Protein AF-A0ABD6T2N8-F1 (afdb_monomer_lite)

pLDDT: mean 78.12, std 12.45, range [38.28, 92.25]

Organism: NCBI:txid64104

Sequence (111 aa):
MLSTYEINMTTNEVKEYLDISHFTFNNLMKQGQLNPINKDTWRLDGSFLFNREEVEKLKGELEVEGITLYQASKEYHISIYQLEKWIEEGELACTIQEHRNRKTKFVKEDD

Foldseek 3Di:
DPDPVVFKDFPVRLCVVLVHDPVVSVVCPVVVLWDFPCPPPCVVVVTGIGTPVSSVVVSVVDLVQAAFLVVCCVPVVNDSVVQVVCVVVVVWDWDFDQDPNDTTIHTHDDD

Radius of gyration: 16.99 Å; chains: 1; bounding box: 41×24×52 Å

Secondary structure (DSSP, 8-state):
---GGGSEEEHHHHHHHTT--HHHHHHHHHHTSS--TTTTTHHHHTS-EEEHHHHHHHHHHHHHH-EEHHHHHHHS---HHHHHHHHHHTSS-EEEEEETTEEEEEEPPP-

Structure (mmCIF, N/CA/C/O backbone):
data_AF-A0ABD6T2N8-F1
#
_entry.id   AF-A0ABD6T2N8-F1
#
loop_
_atom_site.group_PDB
_atom_site.id
_atom_site.type_symbol
_atom_site.label_atom_id
_atom_site.label_alt_id
_atom_site.label_comp_id
_atom_site.label_asym_id
_atom_site.label_entity_id
_atom_site.label_seq_id
_atom_site.pdbx_PDB_ins_code
_atom_site.Cartn_x
_atom_site.Cartn_y
_atom_site.Cartn_z
_atom_site.occupancy
_atom_site.B_iso_or_equiv
_atom_site.auth_seq_id
_atom_site.auth_comp_id
_atom_site.auth_asym_id
_atom_site.auth_atom_id
_atom_site.pdbx_PDB_model_num
ATOM 1 N N . MET A 1 1 ? -6.465 3.127 -33.631 1.00 38.28 1 MET A N 1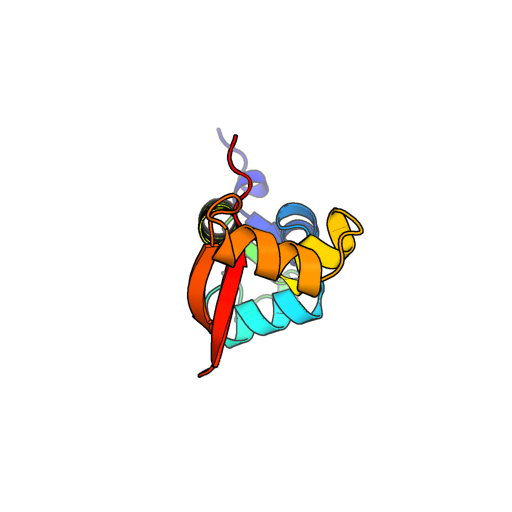
ATOM 2 C CA . MET A 1 1 ? -5.083 2.829 -33.209 1.00 38.28 1 MET A CA 1
ATOM 3 C C . MET A 1 1 ? -4.960 3.367 -31.800 1.00 38.28 1 MET A C 1
ATOM 5 O O . MET A 1 1 ? -5.052 4.576 -31.658 1.00 38.28 1 MET A O 1
ATOM 9 N N . LEU A 1 2 ? -4.898 2.508 -30.782 1.00 42.62 2 LEU A N 1
ATOM 10 C CA . LEU A 1 2 ? -4.628 2.967 -29.417 1.00 42.62 2 LEU A CA 1
ATOM 11 C C . LEU A 1 2 ? -3.124 3.200 -29.316 1.00 42.62 2 LEU A C 1
ATOM 13 O O . LEU A 1 2 ? -2.335 2.347 -29.729 1.00 42.62 2 LEU A O 1
ATOM 17 N N . SER A 1 3 ? -2.753 4.409 -28.913 1.00 43.81 3 SER A N 1
ATOM 18 C CA . SER A 1 3 ? -1.376 4.877 -28.943 1.00 43.81 3 SER A CA 1
ATOM 19 C C . SER A 1 3 ? -0.583 4.116 -27.885 1.00 43.81 3 SER A C 1
ATOM 21 O O . SER A 1 3 ? -1.036 3.964 -26.756 1.00 43.81 3 SER A O 1
ATOM 23 N N . THR A 1 4 ? 0.614 3.638 -28.210 1.00 49.91 4 THR A N 1
ATOM 24 C CA . THR A 1 4 ? 1.470 2.845 -27.305 1.00 49.91 4 THR A CA 1
ATOM 25 C C . THR A 1 4 ? 1.834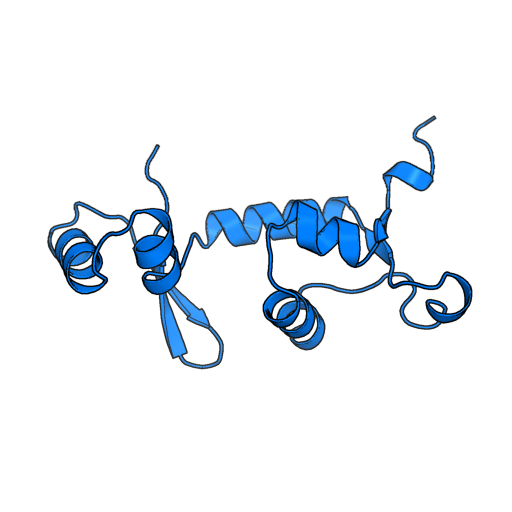 3.582 -26.002 1.00 49.91 4 THR A C 1
ATOM 27 O O . THR A 1 4 ? 2.289 2.962 -25.043 1.00 49.91 4 THR A O 1
ATOM 30 N N . TYR A 1 5 ? 1.594 4.898 -25.959 1.00 51.28 5 TYR A N 1
ATOM 31 C CA . TYR A 1 5 ? 1.715 5.776 -24.792 1.00 51.28 5 TYR A CA 1
ATOM 32 C C . TYR A 1 5 ? 0.533 5.700 -23.807 1.00 51.28 5 TYR A C 1
ATOM 34 O O . TYR A 1 5 ? 0.654 6.189 -22.693 1.00 51.28 5 TYR A O 1
ATOM 42 N N . GLU A 1 6 ? -0.593 5.082 -24.170 1.00 57.09 6 GLU A N 1
ATOM 43 C CA . GLU A 1 6 ? -1.766 4.937 -23.288 1.00 57.09 6 GLU A CA 1
ATOM 44 C C . GLU A 1 6 ? -1.741 3.649 -22.450 1.00 57.09 6 GLU A C 1
ATOM 46 O O . GLU A 1 6 ? -2.603 3.458 -21.593 1.00 57.09 6 GLU A O 1
ATOM 51 N N . ILE A 1 7 ? -0.761 2.775 -22.692 1.00 76.06 7 ILE A N 1
ATOM 52 C CA . ILE A 1 7 ? -0.708 1.412 -22.143 1.00 76.06 7 ILE A CA 1
ATOM 53 C C . ILE A 1 7 ? 0.114 1.353 -20.849 1.00 76.06 7 ILE A C 1
ATOM 55 O O . ILE A 1 7 ? -0.091 0.461 -20.028 1.00 76.06 7 ILE A O 1
ATOM 59 N N . ASN A 1 8 ? 1.034 2.299 -20.641 1.00 86.69 8 ASN A N 1
ATOM 60 C CA . ASN A 1 8 ? 1.979 2.253 -19.531 1.00 86.69 8 ASN A CA 1
ATOM 61 C C . ASN A 1 8 ? 1.939 3.531 -18.693 1.00 86.69 8 ASN A C 1
ATOM 63 O O . ASN A 1 8 ? 1.836 4.625 -19.234 1.00 86.69 8 ASN A O 1
ATOM 67 N N . MET A 1 9 ? 2.078 3.376 -17.380 1.00 90.12 9 MET A N 1
ATOM 68 C CA . MET A 1 9 ? 2.202 4.455 -16.407 1.00 90.12 9 MET A CA 1
ATOM 69 C C . MET A 1 9 ? 3.616 4.488 -15.837 1.00 90.12 9 MET A C 1
ATOM 71 O O . MET A 1 9 ? 4.207 3.451 -15.526 1.00 90.12 9 MET A O 1
ATOM 75 N N . THR A 1 10 ? 4.161 5.681 -15.645 1.00 92.25 10 THR A N 1
ATOM 76 C CA . THR A 1 10 ? 5.398 5.875 -14.888 1.00 92.25 10 THR A CA 1
ATOM 77 C C . THR A 1 10 ? 5.162 5.740 -13.384 1.00 92.25 10 THR A C 1
ATOM 79 O O . THR A 1 10 ? 4.041 5.818 -12.889 1.00 92.25 10 THR A O 1
ATOM 82 N N . THR A 1 11 ? 6.243 5.616 -12.611 1.00 90.06 11 THR A N 1
ATOM 83 C CA . THR A 1 11 ? 6.181 5.601 -11.134 1.00 90.06 11 THR A CA 1
ATOM 84 C C . THR A 1 11 ? 5.371 6.762 -10.540 1.00 90.06 11 THR A C 1
ATOM 86 O O . THR A 1 11 ? 4.696 6.577 -9.530 1.00 90.06 11 THR A O 1
ATOM 89 N N . ASN A 1 12 ? 5.459 7.966 -11.114 1.00 90.25 12 ASN A N 1
ATOM 90 C CA . ASN A 1 12 ? 4.707 9.118 -10.611 1.00 90.25 12 ASN A CA 1
ATOM 91 C C . ASN A 1 12 ? 3.219 8.984 -10.923 1.00 90.25 12 ASN A C 1
ATOM 93 O O . ASN A 1 12 ? 2.419 9.060 -9.997 1.00 90.25 12 ASN A O 1
ATOM 97 N N . GLU A 1 13 ? 2.884 8.645 -12.166 1.00 91.44 13 GLU A N 1
ATOM 98 C CA . GLU A 1 13 ? 1.498 8.431 -12.586 1.00 91.44 13 GLU A CA 1
ATOM 99 C C . GLU A 1 13 ? 0.816 7.323 -11.784 1.00 91.44 13 GLU A C 1
ATOM 101 O O . GLU A 1 13 ? -0.319 7.501 -11.368 1.00 91.44 13 GLU A O 1
ATOM 106 N N . VAL A 1 14 ? 1.506 6.215 -11.485 1.00 91.06 14 VAL A N 1
ATOM 107 C CA . VAL A 1 14 ? 0.938 5.150 -10.641 1.00 91.06 14 VAL A CA 1
ATOM 108 C C . VAL A 1 14 ? 0.632 5.652 -9.230 1.00 91.06 14 VAL A C 1
ATOM 110 O O . VAL A 1 14 ? -0.434 5.358 -8.697 1.00 91.06 14 VAL A O 1
ATOM 113 N N . LYS A 1 15 ? 1.549 6.405 -8.609 1.00 89.38 15 LYS A N 1
ATOM 114 C CA . LYS A 1 15 ? 1.322 6.944 -7.257 1.00 89.38 15 LYS A CA 1
ATOM 115 C C . LYS A 1 15 ? 0.138 7.903 -7.226 1.00 89.38 15 LYS A C 1
ATOM 117 O O . LYS A 1 15 ? -0.645 7.835 -6.289 1.00 89.38 15 LYS A O 1
ATOM 122 N N . GLU A 1 16 ? 0.035 8.776 -8.224 1.00 89.00 16 GLU A N 1
ATOM 123 C CA . GLU A 1 16 ? -1.066 9.736 -8.342 1.00 89.00 16 GLU A CA 1
ATOM 124 C C . GLU A 1 16 ? -2.390 9.026 -8.645 1.00 89.00 16 GLU A C 1
ATOM 126 O O . GLU A 1 16 ? -3.402 9.318 -8.022 1.00 89.00 16 GLU A O 1
ATOM 131 N N . TYR A 1 17 ? -2.389 8.040 -9.543 1.00 89.25 17 TYR A N 1
ATOM 132 C CA . TYR A 1 17 ? -3.596 7.316 -9.939 1.00 89.25 17 TYR A CA 1
ATOM 133 C C . TYR A 1 17 ? -4.194 6.464 -8.808 1.00 89.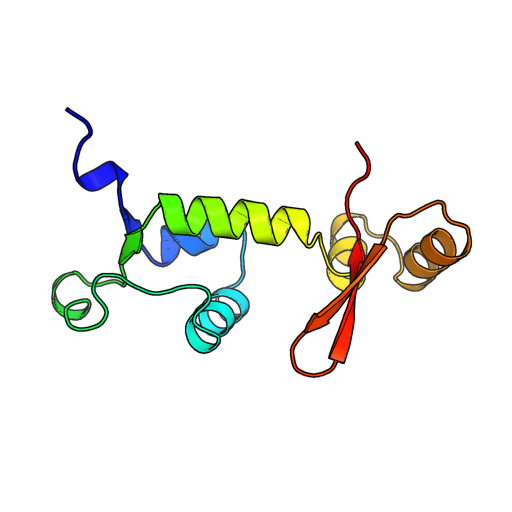25 17 TYR A C 1
ATOM 135 O O . TYR A 1 17 ? -5.420 6.375 -8.673 1.00 89.25 17 TYR A O 1
ATOM 143 N N . LEU A 1 18 ? -3.325 5.837 -8.010 1.00 84.62 18 LEU A N 1
ATOM 144 C CA . LEU A 1 18 ? -3.703 5.040 -6.842 1.00 84.62 18 LEU A CA 1
ATOM 145 C C . LEU A 1 18 ? -3.874 5.884 -5.567 1.00 84.62 18 LEU A C 1
ATOM 147 O O . LEU A 1 18 ? -4.231 5.324 -4.538 1.00 84.62 18 LEU A O 1
ATOM 151 N N . ASP A 1 19 ? -3.583 7.187 -5.616 1.00 83.12 19 ASP A N 1
ATOM 152 C CA . ASP A 1 19 ? -3.530 8.086 -4.454 1.00 83.12 19 ASP A CA 1
ATOM 153 C C . ASP A 1 19 ? -2.700 7.517 -3.281 1.00 83.12 19 ASP A C 1
ATOM 155 O O . ASP A 1 19 ? -3.089 7.509 -2.114 1.00 83.12 19 ASP A O 1
ATOM 159 N N . ILE A 1 20 ? -1.514 6.978 -3.588 1.00 82.94 20 ILE A N 1
ATOM 160 C CA . ILE A 1 20 ? -0.658 6.320 -2.593 1.00 82.94 20 ILE A CA 1
ATOM 161 C C . ILE A 1 20 ? 0.645 7.065 -2.322 1.00 82.94 20 ILE A C 1
ATOM 163 O O . ILE A 1 20 ? 1.321 7.605 -3.200 1.00 82.94 20 ILE A O 1
ATOM 167 N N . SER A 1 21 ? 1.084 6.986 -1.064 1.00 82.25 21 SER A N 1
ATOM 168 C CA . SER A 1 21 ? 2.397 7.486 -0.663 1.00 82.25 21 SER A CA 1
ATOM 169 C C . SER A 1 21 ? 3.541 6.711 -1.333 1.00 82.25 21 SER A C 1
ATOM 171 O O . SER A 1 21 ? 3.434 5.520 -1.640 1.00 82.25 21 SER A O 1
ATOM 173 N N . HIS A 1 22 ? 4.708 7.352 -1.458 1.00 84.88 22 HIS A N 1
ATOM 174 C CA . HIS A 1 22 ? 5.920 6.685 -1.948 1.00 84.88 22 HIS A CA 1
ATOM 175 C C . HIS A 1 22 ? 6.310 5.456 -1.103 1.00 84.88 22 HIS A C 1
ATOM 177 O O . HIS A 1 22 ? 6.845 4.477 -1.624 1.00 84.88 22 HIS A O 1
ATOM 183 N N . PHE A 1 23 ? 6.014 5.481 0.201 1.00 80.00 23 PHE A N 1
ATOM 184 C CA . PHE A 1 23 ? 6.240 4.341 1.086 1.00 80.00 23 PHE A CA 1
ATOM 185 C C . PHE A 1 23 ? 5.340 3.152 0.724 1.00 80.00 23 PHE A C 1
ATOM 187 O O . PHE A 1 23 ? 5.832 2.029 0.608 1.00 80.00 23 PHE A O 1
ATOM 194 N N . THR A 1 24 ? 4.047 3.406 0.508 1.00 81.00 24 THR A N 1
ATOM 195 C CA . THR A 1 24 ? 3.073 2.393 0.078 1.00 81.00 24 THR A CA 1
ATOM 196 C C . THR A 1 24 ? 3.471 1.807 -1.272 1.00 81.00 24 THR A C 1
ATOM 198 O O . THR A 1 24 ? 3.574 0.592 -1.393 1.00 81.00 24 THR A O 1
ATOM 201 N N . PHE A 1 25 ? 3.821 2.653 -2.244 1.00 87.88 25 PHE A N 1
ATOM 202 C CA . PHE A 1 25 ? 4.309 2.218 -3.555 1.00 87.88 25 PHE A CA 1
ATOM 203 C C . PHE A 1 25 ? 5.516 1.271 -3.447 1.00 87.88 25 PHE A C 1
ATOM 205 O O . PHE A 1 25 ? 5.506 0.170 -3.994 1.00 87.88 25 PHE A O 1
ATOM 212 N N . ASN A 1 26 ? 6.543 1.649 -2.675 1.00 85.94 26 ASN A N 1
ATOM 213 C CA . ASN A 1 26 ? 7.721 0.800 -2.475 1.00 85.94 26 ASN A CA 1
ATOM 214 C C . ASN A 1 26 ? 7.378 -0.518 -1.767 1.00 85.94 26 ASN A C 1
ATOM 216 O O . ASN A 1 26 ? 8.047 -1.527 -1.989 1.00 85.94 26 ASN A O 1
ATOM 220 N N . ASN A 1 27 ? 6.364 -0.524 -0.900 1.00 82.69 27 ASN A N 1
ATOM 221 C CA . ASN A 1 27 ? 5.887 -1.746 -0.270 1.00 82.69 27 ASN A CA 1
ATOM 222 C C . ASN A 1 27 ? 5.196 -2.679 -1.274 1.00 82.69 27 ASN A C 1
ATOM 224 O O . ASN A 1 27 ? 5.542 -3.855 -1.308 1.00 82.69 27 ASN A O 1
ATOM 228 N N . LEU A 1 28 ? 4.305 -2.151 -2.119 1.00 85.25 28 LEU A N 1
ATOM 229 C CA . LEU A 1 28 ? 3.626 -2.914 -3.175 1.00 85.25 28 LEU A CA 1
ATOM 230 C C . LEU A 1 28 ? 4.639 -3.541 -4.143 1.00 85.25 28 LEU A C 1
ATOM 232 O O . LEU A 1 28 ? 4.556 -4.725 -4.463 1.00 85.25 28 LEU A O 1
ATOM 236 N N . MET A 1 29 ? 5.669 -2.775 -4.514 1.00 87.56 29 MET A N 1
ATOM 237 C CA . MET A 1 29 ? 6.806 -3.253 -5.308 1.00 87.56 29 MET A CA 1
ATOM 238 C C . MET A 1 29 ? 7.575 -4.389 -4.619 1.00 87.56 29 MET A C 1
ATOM 240 O O . MET A 1 29 ? 7.929 -5.382 -5.249 1.00 87.56 29 MET A O 1
ATOM 244 N N . LYS A 1 30 ? 7.844 -4.267 -3.311 1.00 82.69 30 LYS A N 1
ATOM 245 C CA . LYS A 1 30 ? 8.533 -5.311 -2.528 1.00 82.69 30 LYS A CA 1
ATOM 246 C C . LYS A 1 30 ? 7.694 -6.574 -2.356 1.00 82.69 30 LYS A C 1
ATOM 248 O O . LYS A 1 30 ? 8.262 -7.660 -2.303 1.00 82.69 30 LYS A O 1
ATOM 253 N N . GLN A 1 31 ? 6.377 -6.426 -2.237 1.00 80.31 31 GLN A N 1
ATOM 254 C CA . GLN A 1 31 ? 5.430 -7.536 -2.126 1.00 80.31 31 GLN A CA 1
ATOM 255 C C . GLN A 1 31 ? 5.138 -8.193 -3.483 1.00 80.31 31 GLN A C 1
ATOM 257 O O . GLN A 1 31 ? 4.499 -9.238 -3.513 1.00 80.31 31 GLN A O 1
ATOM 262 N N . GLY A 1 32 ? 5.620 -7.615 -4.590 1.00 82.19 32 GLY A N 1
ATOM 263 C CA . GLY A 1 32 ? 5.364 -8.113 -5.941 1.00 82.19 32 GLY A CA 1
ATOM 264 C C . GLY A 1 32 ? 3.931 -7.878 -6.418 1.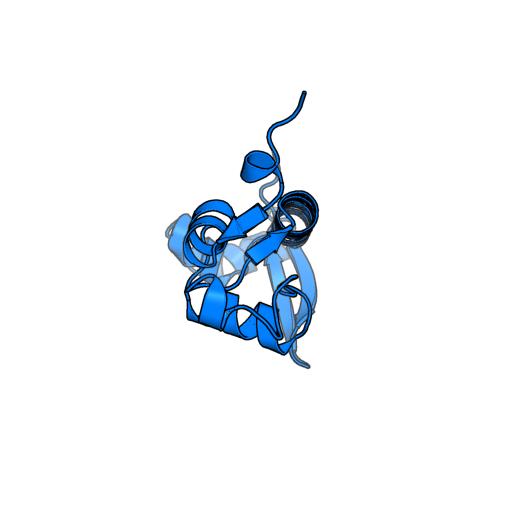00 82.19 32 GLY A C 1
ATOM 265 O O . GLY A 1 32 ? 3.535 -8.464 -7.419 1.00 82.19 32 GLY A O 1
ATOM 266 N N . GLN A 1 33 ? 3.166 -7.033 -5.720 1.00 83.00 33 GLN A N 1
ATOM 267 C CA . GLN A 1 33 ? 1.817 -6.613 -6.121 1.00 83.00 33 GLN A CA 1
ATOM 268 C C . GLN A 1 33 ? 1.862 -5.546 -7.218 1.00 83.00 33 GLN A C 1
ATOM 270 O O . GLN A 1 33 ? 0.921 -5.400 -7.985 1.00 83.00 33 GLN A O 1
ATOM 275 N N . LEU A 1 34 ? 2.976 -4.819 -7.316 1.00 87.50 34 LEU A N 1
ATOM 276 C CA . LEU A 1 34 ? 3.239 -3.890 -8.402 1.00 87.50 34 LEU A CA 1
ATOM 277 C C . LEU A 1 34 ? 4.568 -4.270 -9.059 1.00 87.50 34 LEU A C 1
ATOM 279 O O . LEU A 1 34 ? 5.605 -4.261 -8.399 1.00 87.50 34 LEU A O 1
ATOM 283 N N . ASN A 1 35 ? 4.548 -4.619 -10.348 1.00 89.44 35 ASN A N 1
ATOM 284 C CA . ASN A 1 35 ? 5.740 -5.076 -11.064 1.00 89.44 35 ASN A CA 1
ATOM 285 C C . ASN A 1 35 ? 6.023 -4.193 -12.283 1.00 89.44 35 ASN A C 1
ATOM 287 O O . ASN A 1 35 ? 5.152 -4.039 -13.140 1.00 89.44 35 ASN A O 1
ATOM 291 N N . PRO A 1 36 ? 7.235 -3.622 -12.395 1.00 90.88 36 PRO A N 1
ATOM 292 C CA . PRO A 1 36 ? 7.592 -2.823 -13.549 1.00 90.88 36 PRO A CA 1
ATOM 293 C C . PRO A 1 36 ? 7.901 -3.726 -14.743 1.00 90.88 36 PRO A C 1
ATOM 295 O O . PRO A 1 36 ? 8.626 -4.715 -14.620 1.00 90.88 36 PRO A O 1
ATOM 298 N N . ILE A 1 37 ? 7.407 -3.344 -15.914 1.00 90.00 37 ILE A N 1
ATOM 299 C CA . ILE A 1 37 ? 7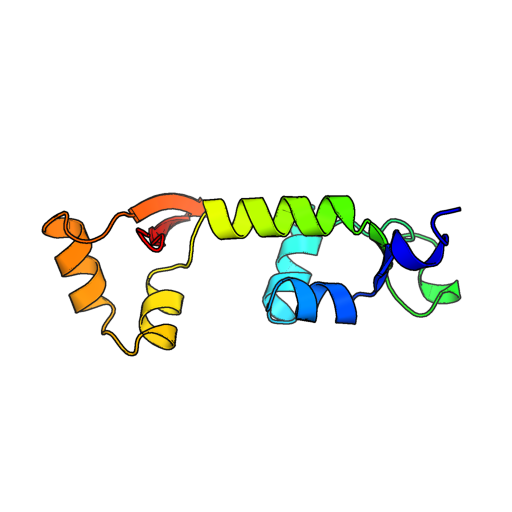.626 -4.060 -17.176 1.00 90.00 37 ILE A CA 1
ATOM 300 C C . ILE A 1 37 ? 9.095 -3.947 -17.595 1.00 90.00 37 ILE A C 1
ATOM 302 O O . ILE A 1 37 ? 9.687 -4.891 -18.107 1.00 90.00 37 ILE A O 1
ATOM 306 N N . ASN A 1 38 ? 9.703 -2.787 -17.344 1.00 87.50 38 ASN A N 1
ATOM 307 C CA . ASN A 1 38 ? 11.064 -2.462 -17.754 1.00 87.50 38 ASN A CA 1
ATOM 308 C C . ASN A 1 38 ? 12.084 -2.643 -16.618 1.00 87.50 38 ASN A C 1
ATOM 310 O O . ASN A 1 38 ? 13.048 -1.886 -16.515 1.00 87.50 38 ASN A O 1
ATOM 314 N N . LYS A 1 39 ? 11.895 -3.639 -15.743 1.00 84.94 39 LYS A N 1
ATOM 315 C CA . LYS A 1 39 ? 12.738 -3.853 -14.552 1.00 84.94 39 LYS A CA 1
ATOM 316 C C . LYS A 1 39 ? 14.245 -3.870 -14.844 1.00 84.94 39 LYS A C 1
ATOM 318 O O . LYS A 1 39 ? 15.020 -3.396 -14.016 1.00 84.94 39 LYS A O 1
ATOM 323 N N . ASP A 1 40 ? 14.647 -4.375 -16.006 1.00 86.12 40 ASP A N 1
ATOM 324 C CA . ASP A 1 40 ? 16.050 -4.463 -16.427 1.00 86.12 40 ASP A CA 1
ATOM 325 C C . ASP A 1 40 ? 16.514 -3.260 -17.267 1.00 86.12 40 ASP A C 1
ATOM 327 O O . ASP A 1 40 ? 17.708 -2.961 -17.313 1.00 86.12 40 ASP A O 1
ATOM 331 N N . THR A 1 41 ? 15.589 -2.528 -17.898 1.00 86.19 41 THR A N 1
ATOM 332 C CA . THR A 1 41 ? 15.897 -1.426 -18.830 1.00 86.19 41 THR A CA 1
ATOM 333 C C . THR A 1 41 ? 15.501 -0.043 -18.322 1.00 86.19 41 THR A C 1
ATOM 335 O O . THR A 1 41 ? 15.793 0.941 -18.992 1.00 86.19 41 THR A O 1
ATOM 338 N N . TRP A 1 42 ? 14.936 0.079 -17.116 1.00 84.25 42 TRP A N 1
ATOM 339 C CA . TRP A 1 42 ? 14.420 1.341 -16.564 1.00 84.25 42 TRP A CA 1
ATOM 340 C C . TRP A 1 42 ? 15.422 2.497 -16.559 1.00 84.25 42 TRP A C 1
ATOM 342 O O . TRP A 1 42 ? 15.023 3.656 -16.606 1.00 84.25 42 TRP A O 1
ATOM 352 N N . ARG A 1 43 ? 16.730 2.208 -16.517 1.00 85.12 43 ARG A N 1
ATOM 353 C CA . ARG A 1 43 ? 17.781 3.235 -16.604 1.00 85.12 43 ARG A CA 1
ATOM 354 C C . ARG A 1 43 ? 17.830 3.928 -17.966 1.00 85.12 43 ARG A C 1
ATOM 356 O O . ARG A 1 43 ? 18.253 5.075 -18.025 1.00 85.12 43 ARG A O 1
ATOM 363 N N . LEU A 1 44 ? 17.435 3.232 -19.032 1.00 84.69 44 LEU A N 1
ATOM 364 C CA . LEU A 1 44 ? 17.339 3.780 -20.386 1.00 84.69 44 LEU A CA 1
ATOM 365 C C . LEU A 1 44 ? 16.087 4.652 -20.528 1.00 84.69 44 LEU A C 1
ATOM 367 O O . LEU A 1 44 ? 16.154 5.713 -21.139 1.00 84.69 44 LEU A O 1
ATOM 371 N N . ASP A 1 45 ? 14.981 4.231 -19.910 1.00 78.50 45 ASP A N 1
ATOM 372 C CA . ASP A 1 45 ? 13.698 4.946 -19.927 1.00 78.50 45 ASP A CA 1
ATOM 373 C C . ASP A 1 45 ? 13.618 6.089 -18.893 1.00 78.50 45 ASP A C 1
ATOM 375 O O . ASP A 1 45 ? 12.720 6.926 -18.941 1.00 78.50 45 ASP A O 1
ATOM 379 N N . GLY A 1 46 ? 14.533 6.122 -17.921 1.00 83.81 46 GLY A N 1
ATOM 380 C CA . GLY A 1 46 ? 14.579 7.118 -16.846 1.00 83.81 46 GLY A CA 1
ATOM 381 C C . GLY A 1 46 ? 13.562 6.908 -15.715 1.00 83.81 46 GLY A C 1
ATOM 382 O O . GLY A 1 46 ? 13.599 7.640 -14.726 1.00 83.81 46 GLY A O 1
ATOM 383 N N . SER A 1 47 ? 12.673 5.915 -15.814 1.00 86.25 47 SER A N 1
ATOM 384 C CA . SER A 1 47 ? 11.689 5.562 -14.782 1.00 86.25 47 SER A CA 1
ATOM 385 C C . SER A 1 47 ? 11.210 4.119 -14.940 1.00 86.25 47 SER A C 1
ATOM 387 O O . SER A 1 47 ? 11.331 3.520 -16.011 1.00 86.25 47 SER A O 1
ATOM 389 N N . PHE A 1 48 ? 10.630 3.563 -13.875 1.00 91.12 48 PHE A N 1
ATOM 390 C CA . PHE A 1 48 ? 9.872 2.323 -13.989 1.00 91.12 48 PHE A CA 1
ATOM 391 C C . PHE A 1 48 ? 8.548 2.570 -14.709 1.00 91.12 48 PHE A C 1
ATOM 393 O O . PHE A 1 48 ? 7.838 3.529 -14.389 1.00 91.12 48 PHE A O 1
ATOM 400 N N . LEU A 1 49 ? 8.233 1.669 -15.635 1.00 91.12 49 LEU A N 1
ATOM 401 C CA . LEU A 1 49 ? 6.995 1.629 -16.396 1.00 91.12 49 LEU A CA 1
ATOM 402 C C . LEU A 1 49 ? 6.137 0.458 -15.924 1.00 91.12 49 LEU A C 1
ATOM 404 O O . LEU A 1 49 ? 6.624 -0.664 -15.784 1.00 91.12 49 LEU A O 1
ATOM 408 N N . PHE A 1 50 ? 4.859 0.728 -15.711 1.00 91.75 50 PHE A N 1
ATOM 409 C CA . PHE A 1 50 ? 3.857 -0.209 -15.218 1.00 91.75 50 PHE A CA 1
ATOM 410 C C . PHE A 1 50 ? 2.735 -0.326 -16.229 1.00 91.75 50 PHE A C 1
ATOM 412 O O . PHE A 1 50 ? 2.369 0.672 -16.840 1.00 91.75 50 PHE A O 1
ATOM 419 N N . ASN A 1 51 ? 2.168 -1.517 -16.392 1.00 91.25 51 ASN A N 1
ATOM 420 C CA . ASN A 1 51 ? 1.013 -1.682 -17.265 1.00 91.25 51 ASN A CA 1
ATOM 421 C C . ASN A 1 51 ? -0.196 -0.995 -16.613 1.00 91.25 51 ASN A C 1
ATOM 423 O O . ASN A 1 51 ? -0.508 -1.285 -15.458 1.00 91.25 51 ASN A O 1
ATOM 427 N N . ARG A 1 52 ? -0.868 -0.097 -17.339 1.00 89.00 52 ARG A N 1
ATOM 428 C CA . ARG A 1 52 ? -2.055 0.609 -16.845 1.00 89.00 52 ARG A CA 1
ATOM 429 C C . ARG A 1 52 ? -3.148 -0.371 -16.413 1.00 89.00 52 ARG A C 1
ATOM 431 O O . ARG A 1 52 ? -3.661 -0.202 -15.320 1.00 89.00 52 ARG A O 1
ATOM 438 N N . GLU A 1 53 ? -3.444 -1.410 -17.192 1.00 87.56 53 GLU A N 1
ATOM 439 C CA . GLU A 1 53 ? -4.498 -2.379 -16.857 1.00 87.56 53 GLU A CA 1
ATOM 440 C C . GLU A 1 53 ? -4.207 -3.109 -15.538 1.00 87.56 53 GLU A C 1
ATOM 442 O O . GLU A 1 53 ? -5.112 -3.351 -14.744 1.00 87.56 53 GLU A O 1
ATOM 447 N N . GLU A 1 54 ? -2.942 -3.446 -15.271 1.00 88.19 54 GLU A N 1
ATOM 448 C CA . GLU A 1 54 ? -2.536 -4.062 -13.998 1.00 88.19 54 GLU A CA 1
ATOM 449 C C . GLU A 1 54 ? -2.688 -3.078 -12.830 1.00 88.19 54 GLU A C 1
ATOM 451 O O . GLU A 1 54 ? -3.129 -3.460 -11.749 1.00 88.19 54 GLU A O 1
ATOM 456 N N . VAL A 1 55 ? -2.369 -1.800 -13.050 1.00 89.75 55 VAL A N 1
ATOM 457 C CA . VAL A 1 55 ? -2.553 -0.736 -12.052 1.00 89.75 55 VAL A CA 1
ATOM 458 C C . VAL A 1 55 ? -4.041 -0.481 -11.789 1.00 89.75 55 VAL A C 1
ATOM 460 O O . VAL A 1 55 ? -4.429 -0.288 -10.642 1.00 89.75 55 VAL A O 1
ATOM 463 N N . GLU A 1 56 ? -4.882 -0.507 -12.821 1.00 88.56 56 GLU A N 1
ATOM 464 C CA . GLU A 1 56 ? -6.337 -0.356 -12.706 1.00 88.56 56 GLU A CA 1
ATOM 465 C C . GLU A 1 56 ? -6.968 -1.521 -11.942 1.00 88.56 56 GLU A C 1
ATOM 467 O O . GLU A 1 56 ? -7.783 -1.296 -11.048 1.00 88.56 56 GLU A O 1
ATOM 472 N N . LYS A 1 57 ? -6.545 -2.761 -12.219 1.00 86.38 57 LYS A N 1
ATOM 473 C CA . LYS A 1 57 ? -6.955 -3.927 -11.423 1.00 86.38 57 LYS A CA 1
ATOM 474 C C . LYS A 1 57 ? -6.537 -3.780 -9.968 1.00 86.38 57 LYS A C 1
ATOM 476 O O . LYS A 1 57 ? -7.372 -3.969 -9.092 1.00 86.38 57 LYS A O 1
ATOM 481 N N . LEU A 1 58 ? -5.287 -3.386 -9.724 1.00 85.69 58 LEU A N 1
ATOM 482 C CA . LEU A 1 58 ? -4.780 -3.174 -8.372 1.00 85.69 58 LEU A CA 1
ATOM 483 C C . LEU A 1 58 ? -5.574 -2.086 -7.643 1.00 85.69 58 LEU A C 1
ATOM 485 O O . LEU A 1 58 ? -5.849 -2.233 -6.459 1.00 85.69 58 LEU A O 1
ATOM 489 N N . LYS A 1 59 ? -5.976 -1.013 -8.334 1.00 83.50 59 LYS A N 1
ATOM 490 C CA . LYS A 1 59 ? -6.848 0.016 -7.761 1.00 83.50 59 LYS A CA 1
ATOM 491 C C . LYS A 1 59 ? -8.179 -0.579 -7.310 1.00 83.50 59 LYS A C 1
ATOM 493 O O . LYS A 1 59 ? -8.557 -0.392 -6.160 1.00 83.50 59 LYS A O 1
ATOM 498 N N . GLY A 1 60 ? -8.813 -1.367 -8.176 1.00 77.62 60 GLY A N 1
ATOM 499 C CA . GLY A 1 60 ? -10.037 -2.085 -7.834 1.00 77.62 60 GLY A CA 1
ATOM 500 C C . GLY A 1 60 ? -9.845 -3.051 -6.664 1.00 77.62 60 GLY A C 1
ATOM 501 O O . GLY A 1 60 ? -10.691 -3.105 -5.783 1.00 77.62 60 GLY A O 1
ATOM 502 N N . GLU A 1 61 ? -8.728 -3.780 -6.598 1.00 76.69 61 GLU A N 1
ATOM 503 C CA . GLU A 1 61 ? -8.408 -4.648 -5.456 1.00 76.69 61 GLU A CA 1
ATOM 504 C C . GLU A 1 61 ? -8.228 -3.849 -4.159 1.00 76.69 61 GLU A C 1
ATOM 506 O O . GLU A 1 61 ? -8.769 -4.246 -3.133 1.00 76.69 61 GLU A O 1
ATOM 511 N N . LEU A 1 62 ? -7.551 -2.698 -4.205 1.00 72.62 62 LEU A N 1
ATOM 512 C CA . LEU A 1 62 ? -7.378 -1.806 -3.054 1.00 72.62 62 LEU A CA 1
ATOM 513 C C . LEU A 1 62 ? -8.714 -1.204 -2.587 1.00 72.62 62 LEU A C 1
ATOM 515 O O . LEU A 1 62 ? -8.976 -1.161 -1.388 1.00 72.62 62 LEU A O 1
ATOM 519 N N . GLU A 1 63 ? -9.582 -0.791 -3.512 1.00 66.94 63 GLU A N 1
ATOM 520 C CA . GLU A 1 63 ? -10.943 -0.325 -3.207 1.00 66.94 63 GLU A CA 1
ATOM 521 C C . GLU A 1 63 ? -11.816 -1.466 -2.647 1.00 66.94 63 GLU A C 1
ATOM 523 O O . GLU A 1 63 ? -12.588 -1.274 -1.707 1.00 66.94 63 GLU A O 1
ATOM 528 N N . VAL A 1 64 ? -11.651 -2.692 -3.160 1.00 61.41 64 VAL A N 1
ATOM 529 C CA . VAL A 1 64 ? -12.320 -3.902 -2.655 1.00 61.41 64 VAL A CA 1
ATOM 530 C C . VAL A 1 64 ? -11.746 -4.362 -1.315 1.00 61.41 64 VAL A C 1
ATOM 532 O O . VAL A 1 64 ? -12.461 -5.020 -0.561 1.00 61.41 64 VAL A O 1
ATOM 535 N N . GLU A 1 65 ? -10.507 -4.041 -0.969 1.00 66.88 65 GLU A N 1
ATOM 536 C CA . GLU A 1 65 ? -10.010 -4.213 0.396 1.00 66.88 65 GLU A CA 1
ATOM 537 C C . GLU A 1 65 ? -10.600 -3.130 1.311 1.00 66.88 65 GLU A C 1
ATOM 539 O O . GLU A 1 65 ? -10.958 -3.437 2.446 1.00 66.88 65 GLU A O 1
ATOM 544 N N . GLY A 1 66 ? -10.820 -1.917 0.795 1.00 68.75 66 GLY A N 1
ATOM 545 C CA . GLY A 1 66 ? -11.278 -0.752 1.549 1.00 68.75 66 GLY A CA 1
ATOM 546 C C . GLY A 1 66 ? -10.116 -0.032 2.237 1.00 68.75 66 GLY A C 1
ATOM 547 O O . GLY A 1 66 ? -8.942 -0.362 2.056 1.00 68.75 66 GLY A O 1
ATOM 548 N N . ILE A 1 67 ? -10.419 0.960 3.068 1.00 73.88 67 ILE A N 1
ATOM 549 C CA . ILE A 1 67 ? -9.405 1.724 3.805 1.00 73.88 67 ILE A CA 1
ATOM 550 C C . ILE A 1 67 ? -9.241 1.187 5.226 1.00 73.88 67 ILE A C 1
ATOM 552 O O . ILE A 1 67 ? -10.185 0.736 5.868 1.00 73.88 67 ILE A O 1
ATOM 556 N N . THR A 1 68 ? -8.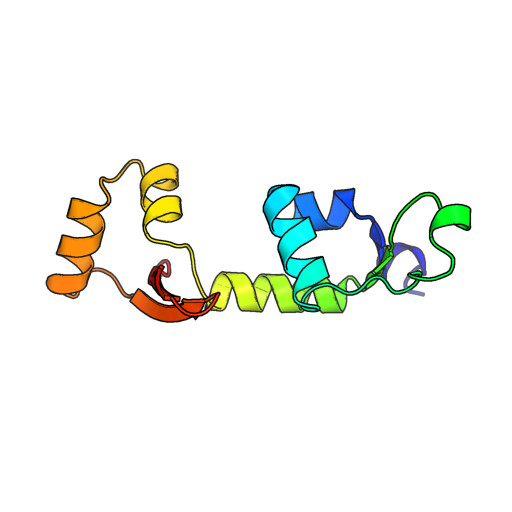032 1.232 5.779 1.00 78.81 68 THR A N 1
ATOM 557 C CA . THR A 1 68 ? -7.837 0.831 7.183 1.00 78.81 68 THR A CA 1
ATOM 558 C C . THR A 1 68 ? -8.587 1.764 8.137 1.00 78.81 68 THR A C 1
ATOM 560 O O . THR A 1 68 ? -8.755 2.946 7.851 1.00 78.81 68 THR A O 1
ATOM 563 N N . LEU A 1 69 ? -8.929 1.284 9.338 1.00 78.75 69 LEU A N 1
ATOM 564 C CA . LEU A 1 69 ? -9.489 2.129 10.411 1.00 78.75 69 LEU A CA 1
ATOM 565 C C . LEU A 1 69 ? -8.683 3.411 10.670 1.00 78.75 69 LEU A C 1
ATOM 567 O O . LEU A 1 69 ? -9.241 4.459 10.984 1.00 78.75 69 LEU A O 1
ATOM 571 N N . TYR A 1 70 ? -7.358 3.333 10.537 1.00 78.94 70 TYR A N 1
ATOM 572 C CA . TYR A 1 70 ? -6.486 4.493 10.683 1.00 78.94 70 TYR A CA 1
ATOM 573 C C . TYR A 1 70 ? -6.676 5.507 9.546 1.00 78.94 70 TYR A C 1
ATOM 575 O O . TYR A 1 70 ? -6.724 6.708 9.804 1.00 78.94 70 TYR A O 1
ATOM 583 N N . GLN A 1 71 ? -6.788 5.033 8.303 1.00 74.69 71 GLN A N 1
ATOM 584 C CA . GLN A 1 71 ? -7.048 5.883 7.139 1.00 74.69 71 GLN A CA 1
ATOM 585 C C . GLN A 1 71 ? -8.449 6.493 7.206 1.00 74.69 71 GLN A C 1
ATOM 587 O O . GLN A 1 71 ? -8.557 7.712 7.134 1.00 74.69 71 GLN A O 1
ATOM 592 N N . ALA A 1 72 ? -9.479 5.692 7.493 1.00 79.69 72 ALA A N 1
ATOM 593 C CA . ALA A 1 72 ? -10.847 6.173 7.705 1.00 79.69 72 ALA A CA 1
ATOM 594 C C . ALA A 1 72 ? -10.912 7.243 8.804 1.00 79.69 72 ALA A C 1
ATOM 596 O O . ALA A 1 72 ? -11.566 8.273 8.660 1.00 79.69 72 ALA A O 1
ATOM 597 N N . SER A 1 73 ? -10.168 7.047 9.896 1.00 82.81 73 SER A N 1
ATOM 598 C CA . SER A 1 73 ? -10.093 8.028 10.979 1.00 82.81 73 SER A CA 1
ATOM 599 C C . SER A 1 73 ? -9.522 9.371 10.516 1.00 82.81 73 SER A C 1
ATOM 601 O O . SER A 1 73 ? -9.967 10.427 10.968 1.00 82.81 73 SER A O 1
ATOM 603 N N . LYS A 1 74 ? -8.538 9.344 9.611 1.00 81.06 74 LYS A N 1
ATOM 604 C CA . LYS A 1 74 ? -7.910 10.545 9.052 1.00 81.06 74 LYS A CA 1
ATOM 605 C C . LYS A 1 74 ? -8.783 11.237 8.016 1.00 81.06 74 LYS A C 1
ATOM 607 O O . LYS A 1 74 ? -8.845 12.460 8.029 1.00 81.06 74 LYS A O 1
ATOM 612 N N . GLU A 1 75 ? -9.432 10.468 7.157 1.00 78.69 75 GLU A N 1
ATOM 613 C CA . GLU A 1 75 ? -10.266 10.978 6.074 1.00 78.69 75 GLU A CA 1
ATOM 614 C C . GLU A 1 75 ? -11.551 11.606 6.618 1.00 78.69 75 GLU A C 1
ATOM 616 O O . GLU A 1 75 ? -11.782 12.807 6.466 1.00 78.69 75 GLU A O 1
ATOM 621 N N . TYR A 1 76 ? -12.317 10.845 7.399 1.00 80.12 76 TYR A N 1
ATOM 622 C CA . TYR A 1 76 ? -13.595 11.305 7.942 1.00 80.12 76 TYR A CA 1
ATOM 623 C C . TYR A 1 76 ? -13.458 12.135 9.224 1.00 80.12 76 TYR A C 1
ATOM 625 O O . TYR A 1 76 ? -14.452 12.636 9.742 1.00 80.12 76 TYR A O 1
ATOM 633 N N . HIS A 1 77 ? -12.237 12.302 9.749 1.00 81.69 77 HIS A N 1
ATOM 634 C CA . HIS A 1 77 ? -11.965 12.989 11.021 1.00 81.69 77 HIS A CA 1
ATOM 635 C C . HIS A 1 77 ? -12.696 12.361 12.223 1.00 81.69 77 HIS A C 1
ATOM 637 O O . HIS A 1 77 ? -13.011 13.025 13.213 1.00 81.69 77 HIS A O 1
ATOM 643 N N . ILE A 1 78 ? -12.942 11.054 12.149 1.00 85.75 78 ILE A N 1
ATOM 644 C CA . ILE A 1 78 ? -13.635 10.268 13.170 1.00 85.75 78 ILE A CA 1
ATOM 645 C C . ILE A 1 78 ? -12.590 9.554 14.023 1.00 85.75 78 ILE A C 1
ATOM 647 O O . ILE A 1 78 ? -11.571 9.089 13.520 1.00 85.75 78 ILE A O 1
ATOM 651 N N . SER A 1 79 ? -12.798 9.455 15.336 1.00 85.56 79 SER A N 1
ATOM 652 C CA . SER A 1 79 ? -11.862 8.705 16.181 1.00 85.56 79 SER A CA 1
ATOM 653 C C . SER A 1 79 ? -11.884 7.210 15.841 1.00 85.56 79 SER A C 1
ATOM 655 O O . SER A 1 79 ? -12.946 6.649 15.579 1.00 85.56 79 SER A O 1
ATOM 657 N N . ILE A 1 80 ? -10.729 6.541 15.914 1.00 85.81 80 ILE A N 1
ATOM 658 C CA . ILE A 1 80 ? -10.649 5.079 15.734 1.00 85.81 80 ILE A CA 1
ATOM 659 C C . ILE A 1 80 ? -11.629 4.361 16.671 1.00 85.81 80 ILE A C 1
ATOM 661 O O . ILE A 1 80 ? -12.302 3.434 16.244 1.00 85.81 80 ILE A O 1
ATOM 665 N N . TYR A 1 81 ? -11.770 4.840 17.911 1.00 86.44 81 TYR A N 1
ATOM 666 C CA . TYR A 1 81 ? -12.728 4.298 18.877 1.00 86.44 81 TYR A CA 1
ATOM 667 C C . TYR A 1 81 ? -14.174 4.333 18.361 1.00 86.44 81 TYR A C 1
ATOM 669 O O . TYR A 1 81 ? -14.893 3.350 18.488 1.00 86.44 81 TYR A O 1
ATOM 677 N N . GLN A 1 82 ? -14.593 5.441 17.746 1.00 83.38 82 GLN A N 1
ATOM 678 C CA . GLN A 1 82 ? -15.938 5.571 17.184 1.00 83.38 82 GLN A CA 1
ATOM 679 C C . GLN A 1 82 ? -16.146 4.641 15.983 1.00 83.38 82 GLN A C 1
ATOM 681 O O . GLN A 1 82 ? -17.201 4.025 15.871 1.00 83.38 82 GLN A O 1
ATOM 686 N N . LEU A 1 83 ? -15.136 4.501 15.119 1.00 84.06 83 LEU A N 1
ATOM 687 C CA . LEU A 1 83 ? -15.187 3.559 13.999 1.00 84.06 83 LEU A CA 1
ATOM 688 C C . LEU A 1 83 ? -15.269 2.106 14.490 1.00 84.06 83 LEU A C 1
ATOM 690 O O . LEU A 1 83 ? -16.038 1.319 13.951 1.00 84.06 83 LEU A O 1
ATOM 694 N N . GLU A 1 84 ? -14.516 1.744 15.533 1.00 84.25 84 GLU A N 1
ATOM 695 C CA . GLU A 1 84 ? -14.624 0.419 16.152 1.00 84.25 84 GLU A CA 1
ATOM 696 C C . GLU A 1 84 ? -15.996 0.192 16.784 1.00 84.25 84 GLU A C 1
ATOM 698 O O . GLU A 1 84 ? -16.565 -0.881 16.599 1.00 84.25 84 GLU A O 1
ATOM 703 N N . LYS A 1 85 ? -16.559 1.213 17.438 1.00 85.31 85 LYS A N 1
ATOM 704 C CA . LYS A 1 85 ? -17.908 1.162 18.006 1.00 85.31 85 LYS A CA 1
ATOM 705 C C . LYS A 1 85 ? -18.957 0.875 16.926 1.00 85.31 85 LYS A C 1
ATOM 707 O O . LYS A 1 85 ? -19.770 -0.021 17.109 1.00 85.31 85 LYS A O 1
ATOM 712 N N . TRP A 1 86 ? -18.887 1.550 15.778 1.00 83.56 86 TRP A N 1
ATOM 713 C CA . TRP A 1 86 ? -19.802 1.295 14.660 1.00 83.56 86 TRP A CA 1
ATOM 714 C C . TRP A 1 86 ? -19.635 -0.091 14.039 1.00 83.56 86 TRP A C 1
ATOM 716 O O . TRP A 1 86 ? -20.619 -0.692 13.620 1.00 83.56 86 TRP A O 1
ATOM 726 N N . ILE A 1 87 ? -18.417 -0.640 14.023 1.00 82.62 87 ILE A N 1
ATOM 727 C CA . ILE A 1 87 ? -18.192 -2.035 13.616 1.00 82.62 87 ILE A CA 1
ATOM 728 C C . ILE A 1 87 ? -18.852 -3.000 14.608 1.00 82.62 87 ILE A C 1
ATOM 730 O O . ILE A 1 87 ? -19.483 -3.968 14.190 1.00 82.62 87 ILE A O 1
ATOM 734 N N . GLU A 1 88 ? -18.709 -2.758 15.914 1.00 81.31 88 GLU A N 1
ATOM 735 C CA . GLU A 1 88 ? -19.331 -3.586 16.957 1.00 81.31 88 GLU A CA 1
ATOM 736 C C . GLU A 1 88 ? -20.864 -3.487 16.944 1.00 81.31 88 GLU A C 1
ATOM 738 O O . GLU A 1 88 ? -21.545 -4.488 17.166 1.00 81.31 88 GLU A O 1
ATOM 743 N N . GLU A 1 89 ? -21.404 -2.303 16.651 1.00 83.44 89 GLU A N 1
ATOM 744 C CA . GLU A 1 89 ? -22.844 -2.042 16.523 1.00 83.44 89 GLU A CA 1
ATOM 745 C C . GLU A 1 89 ? -23.425 -2.553 15.189 1.00 83.44 89 GLU A C 1
ATOM 747 O O . GLU A 1 89 ? -24.644 -2.627 15.043 1.00 83.44 89 GLU A O 1
ATOM 752 N N . GLY A 1 90 ? -22.573 -2.959 14.238 1.00 73.88 90 GLY A N 1
ATOM 753 C CA . GLY A 1 90 ? -22.974 -3.425 12.907 1.00 73.88 90 GLY A CA 1
ATOM 754 C C . GLY A 1 90 ? -23.379 -2.303 11.944 1.00 73.88 90 GLY A C 1
ATOM 755 O O . GLY A 1 90 ? -23.910 -2.592 10.877 1.00 73.88 90 GLY A O 1
ATOM 756 N N . GLU A 1 91 ? -23.126 -1.044 12.308 1.00 78.19 91 GLU A N 1
ATOM 757 C CA . GLU A 1 91 ? -23.374 0.140 11.475 1.00 78.19 91 GLU A CA 1
ATOM 758 C C . GLU A 1 91 ? -22.267 0.375 10.436 1.00 78.19 91 GLU A C 1
ATOM 760 O O . GLU A 1 91 ? -22.480 1.100 9.471 1.00 78.19 91 GLU A O 1
ATOM 765 N N . LEU A 1 92 ? -21.085 -0.229 10.622 1.00 74.69 92 LEU A N 1
ATOM 766 C CA . LEU A 1 92 ? -19.951 -0.097 9.708 1.00 74.69 92 LEU A CA 1
ATOM 767 C C . LEU A 1 92 ? -19.444 -1.467 9.250 1.00 74.69 92 LEU A C 1
ATOM 769 O O . LEU A 1 92 ? -18.951 -2.267 10.051 1.00 74.69 92 LEU A O 1
ATOM 773 N N . ALA A 1 93 ? -19.515 -1.723 7.943 1.00 72.94 93 ALA A N 1
ATOM 774 C CA . ALA A 1 93 ? -18.987 -2.941 7.349 1.00 72.94 93 ALA A CA 1
ATOM 775 C C . ALA A 1 93 ? -17.450 -2.932 7.374 1.00 72.94 93 ALA A C 1
ATOM 777 O O . ALA A 1 93 ? -16.800 -2.026 6.845 1.00 72.94 93 ALA A O 1
ATOM 778 N N . CYS A 1 94 ? -16.849 -3.967 7.971 1.00 72.94 94 CYS A N 1
ATOM 779 C CA . CYS A 1 94 ? -15.403 -4.154 7.927 1.00 72.94 94 CYS A CA 1
ATOM 780 C C . CYS A 1 94 ? -15.003 -5.565 7.488 1.00 72.94 94 CYS A C 1
ATOM 782 O O . CYS A 1 94 ? -15.627 -6.561 7.854 1.00 72.94 94 CYS A O 1
ATOM 784 N N . THR A 1 95 ? -13.916 -5.644 6.725 1.00 69.19 95 THR A N 1
ATOM 785 C CA . THR A 1 95 ? -13.264 -6.891 6.329 1.00 69.19 95 THR A CA 1
ATOM 786 C C . THR A 1 95 ? -11.972 -7.043 7.123 1.00 69.19 95 THR A C 1
ATOM 788 O O . THR A 1 95 ? -11.148 -6.131 7.181 1.00 69.19 95 THR A O 1
ATOM 791 N N . ILE A 1 96 ? -11.782 -8.195 7.768 1.00 65.94 96 ILE A N 1
ATOM 792 C CA . ILE A 1 96 ? -10.537 -8.508 8.477 1.00 65.94 96 ILE A CA 1
ATOM 793 C C . ILE A 1 96 ? -9.645 -9.297 7.529 1.00 65.94 96 ILE A C 1
ATOM 795 O O . ILE A 1 96 ? -9.936 -10.454 7.232 1.00 65.94 96 ILE A O 1
ATOM 799 N N . GLN A 1 97 ? -8.542 -8.690 7.101 1.00 64.44 97 GLN A N 1
ATOM 800 C CA . GLN A 1 97 ? -7.575 -9.317 6.208 1.00 64.44 97 GLN A CA 1
ATOM 801 C C . GLN A 1 97 ? -6.211 -9.442 6.890 1.00 64.44 97 GLN A C 1
ATOM 803 O O . GLN A 1 97 ? -5.818 -8.616 7.721 1.00 64.44 97 GLN A O 1
ATOM 808 N N . GLU A 1 98 ? -5.492 -10.521 6.585 1.00 57.06 98 GLU A N 1
ATOM 809 C CA . GLU A 1 98 ? -4.158 -10.756 7.127 1.00 57.06 98 GLU A CA 1
ATOM 810 C C . GLU A 1 98 ? -3.125 -10.008 6.277 1.00 57.06 98 GLU A C 1
ATOM 812 O O . GLU A 1 98 ? -2.749 -10.435 5.189 1.00 57.06 98 GLU A O 1
ATOM 817 N N . HIS A 1 99 ? -2.671 -8.860 6.773 1.00 56.81 99 HIS A N 1
ATOM 818 C CA . HIS A 1 99 ? -1.692 -8.017 6.104 1.00 56.81 99 HIS A CA 1
ATOM 819 C C . HIS A 1 99 ? -0.390 -8.004 6.920 1.00 56.81 99 HIS A C 1
ATOM 821 O O . HIS A 1 99 ? -0.366 -7.608 8.086 1.00 56.81 99 HIS A O 1
ATOM 827 N N . ARG A 1 100 ? 0.725 -8.452 6.319 1.00 54.88 100 ARG A N 1
ATOM 828 C CA . ARG A 1 100 ? 2.059 -8.538 6.966 1.00 54.88 100 ARG A CA 1
ATOM 829 C C . ARG A 1 100 ? 2.069 -9.344 8.287 1.00 54.88 100 ARG A C 1
ATOM 831 O O . ARG A 1 100 ? 2.605 -8.869 9.290 1.00 54.88 100 ARG A O 1
ATOM 838 N N . ASN A 1 101 ? 1.492 -10.552 8.301 1.00 56.22 101 ASN A N 1
ATOM 839 C CA . ASN A 1 101 ? 1.341 -11.403 9.502 1.00 56.22 101 ASN A CA 1
ATOM 840 C C . ASN A 1 101 ? 0.552 -10.736 10.653 1.00 56.22 101 ASN A C 1
ATOM 842 O O . ASN A 1 101 ? 0.719 -11.093 11.821 1.00 56.22 101 ASN A O 1
ATOM 846 N N . ARG A 1 102 ? -0.283 -9.730 10.357 1.00 61.25 102 ARG A N 1
ATOM 847 C CA . ARG A 1 102 ? -1.172 -9.080 11.326 1.00 61.25 102 ARG A CA 1
ATOM 848 C C . ARG A 1 102 ? -2.580 -9.010 10.758 1.00 61.25 102 ARG A C 1
ATOM 850 O O . ARG A 1 102 ? -2.766 -8.727 9.582 1.00 61.25 102 ARG A O 1
ATOM 857 N N . LYS A 1 103 ? -3.577 -9.238 11.609 1.00 66.56 103 LYS A N 1
ATOM 858 C CA . LYS A 1 103 ? -4.979 -9.020 11.247 1.00 66.56 103 LYS A CA 1
ATOM 859 C C . LYS A 1 103 ? -5.243 -7.518 11.227 1.00 66.56 103 LYS A C 1
ATOM 861 O O . LYS A 1 103 ? -5.095 -6.859 12.257 1.00 66.56 103 LYS A O 1
ATOM 866 N N . THR A 1 104 ? -5.610 -6.983 10.071 1.00 69.38 104 THR A N 1
ATOM 867 C CA . THR A 1 104 ? -5.959 -5.573 9.887 1.00 69.38 104 THR A CA 1
ATOM 868 C C . THR A 1 104 ? -7.422 -5.479 9.471 1.00 69.38 104 THR A C 1
ATOM 870 O O . THR A 1 104 ? -7.873 -6.221 8.603 1.00 69.38 104 THR A O 1
ATOM 873 N N . LYS A 1 105 ? -8.171 -4.600 10.146 1.00 74.31 105 LYS A N 1
ATOM 874 C CA . LYS A 1 105 ? -9.560 -4.279 9.810 1.00 74.31 105 LYS A CA 1
ATOM 875 C C . LYS A 1 105 ? -9.557 -3.204 8.724 1.00 74.31 105 LYS A C 1
ATOM 877 O O . LYS A 1 105 ? -8.978 -2.131 8.930 1.00 74.31 105 LYS A O 1
ATOM 882 N N . PHE A 1 106 ? -10.213 -3.499 7.617 1.00 75.50 106 PHE A N 1
ATOM 883 C CA . PHE A 1 106 ? -10.470 -2.567 6.535 1.00 75.50 106 PHE A CA 1
ATOM 884 C C . PHE A 1 106 ? -11.957 -2.242 6.495 1.00 75.50 106 PHE A C 1
ATOM 886 O O . PHE A 1 106 ? -12.786 -3.124 6.687 1.00 75.50 106 PHE A O 1
ATOM 893 N N . VAL A 1 107 ? -12.278 -0.976 6.300 1.00 73.12 107 VAL A N 1
ATOM 894 C CA . VAL A 1 107 ? -13.622 -0.419 6.232 1.00 73.12 107 VAL A CA 1
ATOM 895 C C . VAL A 1 107 ? -13.911 -0.110 4.771 1.00 73.12 107 VAL A C 1
ATOM 897 O O . VAL A 1 107 ? -13.073 0.490 4.097 1.00 73.12 107 VAL A O 1
ATOM 900 N N . LYS A 1 108 ? -15.083 -0.519 4.292 1.00 70.12 108 LYS A N 1
ATOM 901 C CA . LYS A 1 108 ? -15.603 -0.071 2.999 1.00 70.12 108 LYS A CA 1
ATOM 902 C C . LYS A 1 108 ? -16.583 1.066 3.225 1.00 70.12 108 LYS A C 1
ATOM 904 O O . LYS A 1 108 ? -17.302 1.045 4.222 1.00 70.12 108 LYS A O 1
ATOM 909 N N . GLU A 1 109 ? -16.618 2.019 2.303 1.00 58.12 109 GLU A N 1
ATOM 910 C CA . GLU A 1 109 ? -17.815 2.841 2.154 1.00 58.12 109 GLU A CA 1
ATOM 911 C C . GLU A 1 109 ? -18.958 1.916 1.726 1.00 58.12 109 GLU A C 1
ATOM 913 O O . GLU A 1 109 ? -18.829 1.170 0.754 1.00 58.12 109 GLU A O 1
ATOM 918 N N . ASP A 1 110 ? -20.027 1.901 2.517 1.00 49.22 110 ASP A N 1
ATOM 919 C CA . ASP A 1 110 ? -21.324 1.409 2.061 1.00 49.22 110 ASP A CA 1
ATOM 920 C C . ASP A 1 110 ? -21.938 2.563 1.249 1.00 49.22 110 ASP A C 1
ATOM 922 O O . ASP A 1 110 ? -21.997 3.689 1.753 1.00 49.22 110 ASP A O 1
ATOM 926 N N . ASP A 1 111 ? -22.282 2.292 -0.012 1.00 41.22 111 ASP A N 1
ATOM 927 C CA . ASP A 1 111 ? -22.935 3.236 -0.939 1.00 41.22 111 ASP A CA 1
ATOM 928 C C . ASP A 1 111 ? -24.356 3.602 -0.467 1.00 41.22 111 ASP A C 1
ATOM 930 O O . ASP A 1 111 ? -25.119 2.675 -0.096 1.00 41.22 111 ASP A O 1
#